Protein AF-A0A7K3ZS41-F1 (afdb_monomer_lite)

Sequence (69 aa):
MTEATTIRVSKKTAETLENIREKLKAESLDETIQLLVKQQRKTILESAYGVARGKIKPYTEEDRGEDRN

Structure (mmCIF, N/CA/C/O backbone):
data_AF-A0A7K3ZS41-F1
#
_entry.id   AF-A0A7K3ZS41-F1
#
loop_
_atom_site.group_PDB
_atom_site.id
_atom_site.type_symbol
_atom_site.label_atom_id
_atom_site.label_alt_id
_atom_site.label_comp_id
_atom_site.label_asym_id
_atom_site.label_entity_id
_atom_site.label_seq_id
_atom_site.pdbx_PDB_ins_code
_atom_site.Cartn_x
_atom_site.Cartn_y
_atom_site.Cartn_z
_atom_site.occupancy
_atom_site.B_iso_or_equiv
_atom_site.auth_seq_id
_atom_site.auth_comp_id
_atom_site.auth_asym_id
_atom_site.auth_atom_id
_atom_site.pdbx_PDB_model_num
ATOM 1 N N . MET A 1 1 ? 14.505 12.305 16.902 1.00 47.22 1 MET A N 1
ATOM 2 C CA . MET A 1 1 ? 13.070 11.972 16.812 1.00 47.22 1 MET A CA 1
ATOM 3 C C . MET A 1 1 ? 12.671 12.145 15.364 1.00 47.22 1 MET A C 1
ATOM 5 O O . MET A 1 1 ? 12.967 13.193 14.810 1.00 47.22 1 MET A O 1
ATOM 9 N N . THR A 1 2 ? 12.111 11.118 14.734 1.00 65.62 2 THR A N 1
ATOM 10 C CA . THR A 1 2 ? 11.464 11.253 13.424 1.00 65.62 2 THR A CA 1
ATOM 11 C C . THR A 1 2 ? 10.279 12.204 13.577 1.00 65.62 2 THR A C 1
ATOM 13 O O . THR A 1 2 ? 9.469 12.037 14.488 1.00 65.62 2 THR A O 1
ATOM 16 N N . GLU A 1 3 ? 10.227 13.253 12.760 1.00 87.19 3 GLU A N 1
ATOM 17 C CA . GLU A 1 3 ? 9.136 14.229 12.790 1.00 87.19 3 GLU A CA 1
ATOM 18 C C . GLU A 1 3 ? 7.809 13.540 12.445 1.00 87.19 3 GLU A C 1
ATOM 20 O O . GLU A 1 3 ? 7.734 12.758 11.498 1.00 87.19 3 GLU A O 1
ATOM 25 N N . ALA A 1 4 ? 6.760 13.816 13.220 1.00 88.56 4 ALA A N 1
ATOM 26 C CA . ALA A 1 4 ? 5.431 13.260 12.999 1.00 88.56 4 ALA A CA 1
ATOM 27 C C . ALA A 1 4 ? 4.512 14.319 12.381 1.00 88.56 4 ALA A C 1
ATOM 29 O O . ALA A 1 4 ? 4.453 15.454 12.852 1.00 88.56 4 ALA A O 1
ATOM 30 N N . THR A 1 5 ? 3.762 13.937 11.346 1.00 94.25 5 THR A N 1
ATOM 31 C CA . THR A 1 5 ? 2.758 14.791 10.693 1.00 94.25 5 THR A CA 1
ATOM 32 C C . THR A 1 5 ? 1.387 14.126 10.773 1.00 94.25 5 THR A C 1
ATOM 34 O O . THR A 1 5 ? 1.270 12.913 10.631 1.00 94.25 5 THR A O 1
ATOM 37 N N . THR A 1 6 ? 0.332 14.915 10.988 1.00 95.25 6 THR A N 1
ATOM 38 C CA . THR A 1 6 ? -1.052 14.415 10.984 1.00 95.25 6 THR A CA 1
ATOM 39 C C . THR A 1 6 ? -1.716 14.702 9.643 1.00 95.25 6 THR A C 1
ATOM 41 O O . THR A 1 6 ? -1.726 15.842 9.184 1.00 95.25 6 THR A O 1
ATOM 44 N N . ILE A 1 7 ? -2.325 13.682 9.038 1.00 95.19 7 ILE A N 1
ATOM 45 C CA . ILE A 1 7 ? -3.072 13.801 7.782 1.00 95.19 7 ILE A CA 1
ATOM 46 C C . ILE A 1 7 ? -4.544 13.500 8.067 1.00 95.19 7 ILE A C 1
ATOM 48 O O . ILE A 1 7 ? -4.874 12.464 8.642 1.00 95.19 7 ILE A O 1
ATOM 52 N N . ARG A 1 8 ? -5.451 14.393 7.653 1.00 97.19 8 ARG A N 1
ATOM 53 C CA . ARG A 1 8 ? -6.895 14.118 7.700 1.00 97.19 8 ARG A CA 1
ATOM 54 C C . ARG A 1 8 ? -7.323 13.355 6.457 1.00 97.19 8 ARG A C 1
ATOM 56 O O . ARG A 1 8 ? -7.059 13.775 5.336 1.00 97.19 8 ARG A O 1
ATOM 63 N N . VAL A 1 9 ? -8.056 12.273 6.679 1.00 97.19 9 VAL A N 1
ATOM 64 C CA . VAL A 1 9 ? -8.678 11.453 5.637 1.00 97.19 9 VAL A CA 1
ATOM 65 C C . VAL A 1 9 ? -10.139 11.186 5.994 1.00 97.19 9 VAL A C 1
ATOM 67 O O . VAL A 1 9 ? -10.590 11.498 7.098 1.00 97.19 9 VAL A O 1
ATOM 70 N N . SER A 1 10 ? -10.901 10.614 5.062 1.00 98.69 10 SER A N 1
ATOM 71 C CA . SER A 1 10 ? -12.260 10.161 5.367 1.00 98.69 10 SER A CA 1
ATOM 72 C C . SER A 1 10 ? -12.237 8.984 6.352 1.00 98.69 10 SER A C 1
ATOM 74 O O . SER A 1 10 ? -11.292 8.192 6.355 1.00 98.69 10 SER A O 1
ATOM 76 N N . LYS A 1 11 ? -13.308 8.811 7.137 1.00 98.38 11 LYS A N 1
ATOM 77 C CA . LYS A 1 11 ? -13.446 7.666 8.055 1.00 98.38 11 LYS A CA 1
ATOM 78 C C . LYS A 1 11 ? -13.308 6.325 7.321 1.00 98.38 11 LYS A C 1
ATOM 80 O O . LYS A 1 11 ? -12.552 5.462 7.750 1.00 98.38 11 LYS A O 1
ATOM 85 N N . LYS A 1 12 ? -13.949 6.208 6.155 1.00 98.62 12 LYS A N 1
ATOM 86 C CA . LYS A 1 12 ? -13.870 5.023 5.290 1.00 98.62 12 LYS A CA 1
ATOM 87 C C . LYS A 1 12 ? -12.434 4.716 4.854 1.00 98.62 12 LYS A C 1
ATOM 89 O O . LYS A 1 12 ? -12.034 3.556 4.797 1.00 98.62 12 LYS A O 1
ATOM 94 N N . THR A 1 13 ? -11.648 5.745 4.538 1.00 98.31 13 THR A N 1
ATOM 95 C CA . THR A 1 13 ? -10.233 5.580 4.173 1.00 98.31 13 THR A CA 1
ATOM 96 C C . THR A 1 13 ? -9.419 5.066 5.356 1.00 98.31 13 THR A C 1
ATOM 98 O O . THR A 1 13 ? -8.631 4.146 5.172 1.00 98.31 13 THR A O 1
ATOM 101 N N . ALA A 1 14 ? -9.635 5.606 6.559 1.00 98.12 14 ALA A N 1
ATOM 102 C CA . ALA A 1 14 ? -8.954 5.137 7.765 1.00 98.12 14 ALA A CA 1
ATOM 103 C C . ALA A 1 14 ? -9.277 3.661 8.068 1.00 98.12 14 ALA A C 1
ATOM 105 O O . ALA A 1 14 ? -8.366 2.865 8.262 1.00 98.12 14 ALA A O 1
ATOM 106 N N . GLU A 1 15 ? -10.552 3.268 7.991 1.00 98.44 15 GLU A N 1
ATOM 107 C CA . GLU A 1 15 ? -10.980 1.865 8.136 1.00 98.44 15 GLU A CA 1
ATOM 108 C C . GLU A 1 15 ? -10.343 0.961 7.071 1.00 98.44 15 GLU A C 1
ATOM 110 O O . GLU A 1 15 ? -9.933 -0.165 7.346 1.00 98.44 15 GLU A O 1
ATOM 115 N N . THR A 1 16 ? -10.230 1.450 5.836 1.00 98.38 16 THR A N 1
ATOM 116 C CA . THR A 1 16 ? -9.570 0.703 4.757 1.00 98.38 16 THR A CA 1
ATOM 117 C C . THR A 1 16 ? -8.082 0.509 5.051 1.00 98.38 16 THR A C 1
ATOM 119 O O . THR A 1 16 ? -7.564 -0.584 4.836 1.00 98.38 16 THR A O 1
ATOM 122 N N . LEU A 1 17 ? -7.398 1.538 5.561 1.00 98.12 17 LEU A N 1
ATOM 123 C CA . LEU A 1 17 ? -5.983 1.450 5.919 1.00 98.12 17 LEU A CA 1
ATOM 124 C C . LEU A 1 17 ? -5.741 0.463 7.067 1.00 98.12 17 LEU A C 1
ATOM 126 O O . LEU A 1 17 ? -4.794 -0.310 6.976 1.00 98.12 17 LEU A O 1
ATOM 130 N N . GLU A 1 18 ? -6.610 0.416 8.079 1.00 98.25 18 GLU A N 1
ATOM 131 C CA . GLU A 1 18 ? -6.514 -0.585 9.154 1.00 98.25 18 GLU A CA 1
ATOM 132 C C . GLU A 1 18 ? -6.685 -2.014 8.626 1.00 98.25 18 GLU A C 1
ATOM 134 O O . GLU A 1 18 ? -5.859 -2.885 8.888 1.00 98.25 18 GLU A O 1
ATOM 139 N N . ASN A 1 19 ? -7.686 -2.248 7.773 1.00 98.38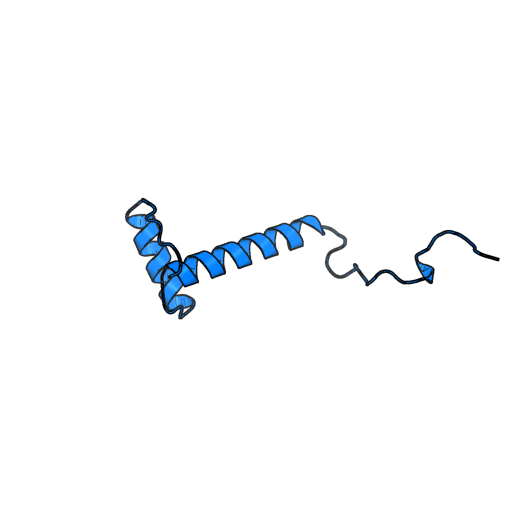 19 ASN A N 1
ATOM 140 C CA . ASN A 1 19 ? -7.869 -3.557 7.137 1.00 98.38 19 ASN A CA 1
ATOM 141 C C . ASN A 1 19 ? -6.648 -3.979 6.298 1.00 98.38 19 ASN A C 1
ATOM 143 O O . ASN A 1 19 ? -6.321 -5.163 6.203 1.00 98.38 19 ASN A O 1
ATOM 147 N N . ILE A 1 20 ? -5.986 -3.026 5.634 1.00 98.12 20 ILE A N 1
ATOM 148 C CA . ILE A 1 20 ? -4.768 -3.298 4.862 1.00 98.12 20 ILE A CA 1
ATOM 149 C C . ILE A 1 20 ? -3.595 -3.584 5.801 1.00 98.12 20 ILE A C 1
ATOM 151 O O . ILE A 1 20 ? -2.863 -4.540 5.552 1.00 98.12 20 ILE A O 1
ATOM 155 N N . ARG A 1 21 ? -3.435 -2.809 6.879 1.00 98.31 21 ARG A N 1
ATOM 156 C CA . ARG A 1 21 ? -2.409 -3.027 7.905 1.00 98.31 21 ARG A CA 1
ATOM 157 C C . ARG A 1 21 ? -2.465 -4.459 8.432 1.00 98.31 21 ARG A C 1
ATOM 159 O O . ARG A 1 21 ? -1.441 -5.135 8.439 1.00 98.31 21 ARG A O 1
ATOM 166 N N . GLU A 1 22 ? -3.653 -4.944 8.794 1.00 98.19 22 GLU A N 1
ATOM 167 C CA . GLU A 1 22 ? -3.853 -6.320 9.271 1.00 98.19 22 GLU A CA 1
ATOM 168 C C . GLU A 1 22 ? -3.453 -7.364 8.220 1.00 98.19 22 GLU A C 1
ATOM 170 O O . GLU A 1 22 ? -2.725 -8.31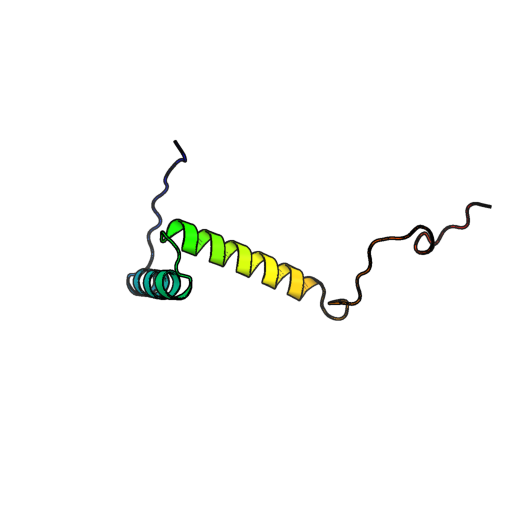1 8.522 1.00 98.19 22 GLU A O 1
ATOM 175 N N . LYS A 1 23 ? -3.868 -7.171 6.961 1.00 97.44 23 LYS A N 1
ATOM 17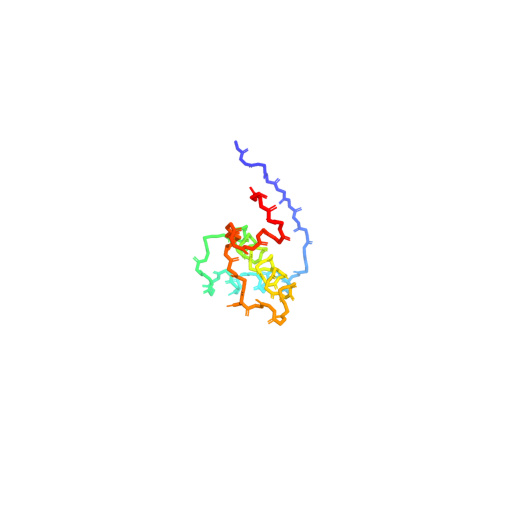6 C CA . LYS A 1 23 ? -3.524 -8.078 5.851 1.00 97.44 23 LYS A CA 1
ATOM 177 C C . LYS A 1 23 ? -2.028 -8.113 5.557 1.00 97.44 23 LYS A C 1
ATOM 179 O O . LYS A 1 23 ? -1.498 -9.173 5.232 1.00 97.44 23 LYS A O 1
ATOM 184 N N . LEU A 1 24 ? -1.362 -6.965 5.653 1.00 95.75 24 LEU A N 1
ATOM 185 C CA . LEU A 1 24 ? 0.081 -6.838 5.463 1.00 95.75 24 LEU A CA 1
ATOM 186 C C . LEU A 1 24 ? 0.878 -7.224 6.715 1.00 95.75 24 LEU A C 1
ATOM 188 O O . LEU A 1 24 ? 2.093 -7.363 6.619 1.00 95.75 24 LEU A O 1
ATOM 192 N N . LYS A 1 25 ? 0.207 -7.420 7.860 1.00 96.50 25 LYS A N 1
ATOM 193 C CA . LYS A 1 25 ? 0.820 -7.606 9.183 1.00 96.50 25 LYS A CA 1
ATOM 194 C C . LYS A 1 25 ? 1.807 -6.487 9.535 1.00 96.50 25 LYS A C 1
ATOM 196 O O . LYS A 1 25 ? 2.832 -6.745 10.156 1.00 96.50 25 LYS A O 1
ATOM 201 N N . ALA A 1 26 ? 1.496 -5.264 9.116 1.00 97.06 26 ALA A N 1
ATOM 202 C CA . ALA A 1 26 ? 2.304 -4.094 9.425 1.00 97.06 26 ALA A CA 1
ATOM 203 C C . ALA A 1 26 ? 2.094 -3.662 10.885 1.00 97.06 26 ALA A C 1
ATOM 205 O O . ALA A 1 26 ? 0.991 -3.744 11.439 1.00 97.06 26 ALA A O 1
ATOM 206 N N . GLU A 1 27 ? 3.155 -3.166 11.505 1.00 96.06 27 GLU A N 1
ATOM 207 C CA . GLU A 1 27 ? 3.186 -2.747 12.902 1.00 96.06 27 GLU A CA 1
ATOM 208 C C . GLU A 1 27 ? 2.364 -1.470 13.116 1.00 96.06 27 GLU A C 1
ATOM 210 O O . GLU A 1 27 ? 1.739 -1.295 14.163 1.00 96.06 27 GLU A O 1
ATOM 215 N N . SER A 1 28 ? 2.289 -0.599 12.101 1.00 97.06 28 SER A N 1
ATOM 216 C CA . SER A 1 28 ? 1.580 0.683 12.178 1.00 97.06 28 SER A CA 1
ATOM 217 C C . SER A 1 28 ? 0.919 1.115 10.864 1.00 97.06 28 SER A C 1
ATOM 219 O O . SER A 1 28 ? 1.194 0.591 9.779 1.00 97.06 28 SER A O 1
ATOM 221 N N . LEU A 1 29 ? 0.037 2.118 10.953 1.00 96.62 29 LEU A N 1
ATOM 222 C CA . LEU A 1 29 ? -0.535 2.775 9.774 1.00 96.62 29 LEU A CA 1
ATOM 223 C C . LEU A 1 29 ? 0.521 3.542 8.971 1.00 96.62 29 LEU A C 1
ATOM 225 O O . LEU A 1 29 ? 0.416 3.585 7.749 1.00 96.62 29 LEU A O 1
ATOM 229 N N . ASP A 1 30 ? 1.543 4.102 9.624 1.00 96.12 30 ASP A N 1
ATOM 230 C CA . ASP A 1 30 ? 2.640 4.779 8.925 1.00 96.12 30 ASP A CA 1
ATOM 231 C C . ASP A 1 30 ? 3.438 3.786 8.071 1.00 96.12 30 ASP A C 1
ATOM 233 O O . ASP A 1 30 ? 3.611 3.992 6.870 1.00 96.12 30 ASP A O 1
ATOM 237 N N . GLU A 1 31 ? 3.799 2.634 8.642 1.00 96.88 31 GLU A N 1
ATOM 238 C CA . GLU A 1 31 ? 4.448 1.555 7.895 1.00 96.88 31 GLU A CA 1
ATOM 239 C C . GLU A 1 31 ? 3.568 1.067 6.735 1.00 96.88 31 GLU A C 1
ATOM 241 O O . GLU A 1 31 ? 4.040 0.893 5.610 1.00 96.88 31 GLU A O 1
ATOM 246 N N . THR A 1 32 ? 2.264 0.919 6.976 1.00 97.88 32 THR A N 1
ATOM 247 C CA . THR A 1 32 ? 1.295 0.548 5.936 1.00 97.88 32 THR A CA 1
ATOM 248 C C . THR A 1 32 ? 1.301 1.556 4.784 1.00 97.88 32 THR A C 1
ATOM 250 O O . THR A 1 32 ? 1.350 1.164 3.617 1.00 97.88 32 THR A O 1
ATOM 253 N N . ILE A 1 33 ? 1.304 2.857 5.088 1.00 97.06 33 ILE A N 1
ATOM 254 C CA . ILE A 1 33 ? 1.382 3.926 4.085 1.00 97.06 33 ILE A CA 1
ATOM 255 C C . ILE A 1 33 ? 2.705 3.839 3.312 1.00 97.06 33 ILE A C 1
ATOM 257 O O . ILE A 1 33 ? 2.688 3.896 2.082 1.00 97.06 33 ILE A O 1
ATOM 261 N N . GLN A 1 34 ? 3.840 3.638 3.987 1.00 96.69 34 GLN A N 1
ATOM 262 C CA . GLN 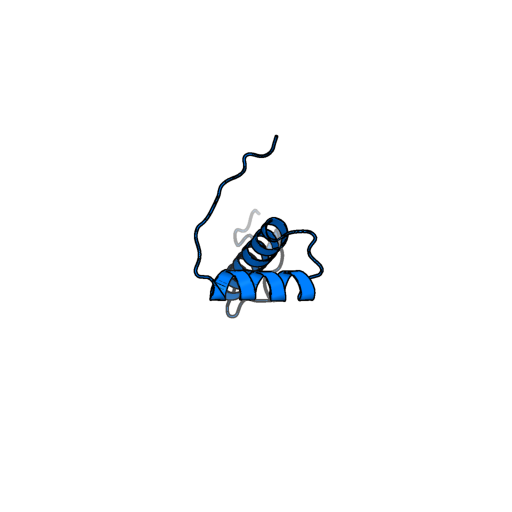A 1 34 ? 5.147 3.492 3.334 1.00 96.69 34 GLN A CA 1
ATOM 263 C C . GLN A 1 34 ? 5.189 2.290 2.380 1.00 96.69 34 GLN A C 1
ATOM 265 O O . GLN A 1 34 ? 5.679 2.405 1.251 1.00 96.69 34 GLN A O 1
ATOM 270 N N . LEU A 1 35 ? 4.634 1.146 2.791 1.00 97.19 35 LEU A N 1
ATOM 271 C CA . LEU A 1 35 ? 4.536 -0.052 1.955 1.00 97.19 35 LEU A CA 1
ATOM 272 C C . LEU A 1 35 ? 3.681 0.201 0.708 1.00 97.19 35 LEU A C 1
ATOM 274 O O . LEU A 1 35 ? 4.107 -0.132 -0.401 1.00 97.19 35 LEU A O 1
ATOM 278 N N . LEU A 1 36 ? 2.526 0.852 0.865 1.00 97.06 36 LEU A N 1
ATOM 279 C CA . LEU A 1 36 ? 1.652 1.218 -0.252 1.00 97.06 36 LEU A CA 1
ATOM 280 C C . LEU A 1 36 ? 2.331 2.202 -1.214 1.00 97.06 36 LEU A C 1
ATOM 282 O O . LEU A 1 36 ? 2.269 2.017 -2.430 1.00 97.06 36 LEU A O 1
ATOM 286 N N . VAL A 1 37 ? 3.040 3.210 -0.697 1.00 96.81 37 VAL A N 1
ATOM 287 C CA . VAL A 1 37 ? 3.818 4.157 -1.515 1.00 96.81 37 VAL A CA 1
ATOM 288 C C . VAL A 1 37 ? 4.905 3.425 -2.302 1.00 96.81 37 VAL A C 1
ATOM 290 O O . VAL A 1 37 ? 5.067 3.654 -3.504 1.00 96.81 37 VAL A O 1
ATOM 293 N N . LYS A 1 38 ? 5.640 2.513 -1.657 1.00 96.25 38 LYS A N 1
ATOM 294 C CA . LYS A 1 38 ? 6.678 1.706 -2.310 1.00 96.25 38 LYS A CA 1
ATOM 295 C C . LYS A 1 38 ? 6.090 0.814 -3.402 1.00 96.25 38 LYS A C 1
ATOM 297 O O . LYS A 1 38 ? 6.655 0.736 -4.494 1.00 96.25 38 LYS A O 1
ATOM 302 N N . GLN A 1 39 ? 4.948 0.183 -3.135 1.00 95.06 39 GLN A N 1
ATOM 303 C CA . GLN A 1 39 ? 4.235 -0.631 -4.113 1.00 95.06 39 GLN A CA 1
ATOM 304 C C . GLN A 1 39 ? 3.787 0.210 -5.311 1.00 95.06 39 GLN A C 1
ATOM 306 O O . GLN A 1 39 ? 4.050 -0.178 -6.446 1.00 95.06 39 GLN A O 1
ATOM 311 N N . GLN A 1 40 ? 3.204 1.389 -5.082 1.00 94.56 40 GLN A N 1
ATOM 312 C CA . GLN A 1 40 ? 2.785 2.279 -6.164 1.00 94.56 40 GLN A CA 1
ATOM 313 C C . GLN A 1 40 ? 3.969 2.736 -7.025 1.00 94.56 40 GLN A C 1
ATOM 315 O O . GLN A 1 40 ? 3.877 2.723 -8.251 1.00 94.56 40 GLN A O 1
ATOM 320 N N . ARG A 1 41 ? 5.109 3.084 -6.409 1.00 92.25 41 ARG A N 1
ATOM 321 C CA . ARG A 1 41 ? 6.343 3.427 -7.141 1.00 92.25 41 ARG A CA 1
ATOM 322 C C . ARG A 1 41 ? 6.809 2.278 -8.030 1.00 92.25 41 ARG A C 1
ATOM 324 O O . ARG A 1 41 ? 7.146 2.505 -9.189 1.00 92.25 41 ARG A O 1
ATOM 331 N N . LYS A 1 42 ? 6.793 1.048 -7.509 1.00 89.94 42 LYS A N 1
ATOM 332 C CA . LYS A 1 42 ? 7.138 -0.149 -8.283 1.00 89.94 42 LYS A CA 1
ATOM 333 C C . LYS A 1 42 ? 6.186 -0.338 -9.465 1.00 89.94 42 LYS A C 1
ATOM 335 O O . LYS A 1 42 ? 6.662 -0.517 -10.579 1.00 89.94 42 LYS A O 1
ATOM 340 N N . THR A 1 43 ? 4.876 -0.228 -9.250 1.00 89.81 43 THR A N 1
ATOM 341 C CA . THR A 1 43 ? 3.871 -0.343 -10.319 1.00 89.81 43 THR A CA 1
ATOM 342 C C . THR A 1 43 ? 4.080 0.701 -11.418 1.00 89.81 43 THR A C 1
ATOM 344 O O . THR A 1 43 ? 4.005 0.367 -12.598 1.00 89.81 43 THR A O 1
ATOM 347 N N . ILE A 1 44 ? 4.394 1.951 -11.056 1.00 88.75 44 ILE A N 1
ATOM 348 C CA . ILE A 1 44 ? 4.688 3.016 -12.028 1.00 88.75 44 ILE A CA 1
ATOM 349 C C . ILE A 1 44 ? 5.918 2.655 -12.868 1.00 88.75 44 ILE A C 1
ATOM 351 O O . ILE A 1 44 ? 5.842 2.698 -14.095 1.00 88.75 44 ILE A O 1
ATOM 355 N N . LEU A 1 45 ? 7.023 2.245 -12.238 1.00 84.38 45 LEU A N 1
ATOM 356 C CA . LEU A 1 45 ? 8.230 1.824 -12.961 1.00 84.38 45 LEU A CA 1
ATOM 357 C C . LEU A 1 45 ? 7.938 0.648 -13.897 1.00 84.38 45 LEU A C 1
ATOM 359 O O . LEU A 1 45 ? 8.288 0.678 -15.071 1.00 84.38 45 LEU A O 1
ATOM 363 N N . GLU A 1 46 ? 7.232 -0.363 -13.399 1.00 82.81 46 GLU A N 1
ATOM 364 C CA . GLU A 1 46 ? 6.827 -1.522 -14.189 1.00 82.81 46 GLU A CA 1
ATOM 365 C C . GLU A 1 46 ? 5.946 -1.152 -15.388 1.00 82.81 46 GLU A C 1
ATOM 367 O O . GLU A 1 46 ? 6.078 -1.765 -16.447 1.00 82.81 46 GLU A O 1
ATOM 372 N N . SER A 1 47 ? 5.075 -0.150 -15.238 1.00 82.00 47 SER A N 1
ATOM 373 C CA . SER A 1 47 ? 4.247 0.364 -16.332 1.00 82.00 47 SER A CA 1
ATOM 374 C C . SER A 1 47 ? 5.061 1.142 -17.370 1.00 82.00 47 SER A C 1
ATOM 376 O O . SER A 1 47 ? 4.792 1.022 -18.564 1.00 82.00 47 SER A O 1
ATOM 378 N N . ALA A 1 48 ? 6.100 1.868 -16.943 1.00 81.81 48 ALA A N 1
ATOM 379 C CA . ALA A 1 48 ? 6.960 2.647 -17.831 1.00 81.81 48 ALA A CA 1
ATOM 380 C C . ALA A 1 48 ? 7.785 1.761 -18.777 1.00 81.81 48 ALA A C 1
ATOM 382 O O . ALA A 1 48 ? 8.076 2.157 -19.902 1.00 81.81 48 ALA A O 1
ATOM 383 N N . TYR A 1 49 ? 8.129 0.541 -18.356 1.00 73.38 49 TYR A N 1
ATOM 384 C CA . TYR A 1 49 ? 8.892 -0.387 -19.190 1.00 73.38 49 TYR A CA 1
ATOM 385 C C . TYR A 1 49 ? 8.080 -1.020 -20.332 1.00 73.38 49 TYR A C 1
ATOM 387 O O . TYR A 1 49 ? 8.686 -1.555 -21.260 1.00 73.38 49 TYR A O 1
ATOM 395 N N . GLY A 1 50 ? 6.742 -0.955 -20.314 1.00 74.50 50 GLY A N 1
ATOM 396 C CA . GLY A 1 50 ? 5.885 -1.396 -21.424 1.00 74.50 50 GLY A CA 1
ATOM 397 C C . GLY A 1 50 ? 6.282 -2.757 -22.031 1.00 74.50 50 GLY A C 1
ATOM 398 O O . GLY A 1 50 ? 6.420 -3.753 -21.322 1.00 74.50 50 GLY A O 1
ATOM 399 N N . VAL A 1 51 ? 6.512 -2.790 -23.352 1.00 67.19 51 VAL A N 1
ATOM 400 C CA . VAL A 1 51 ? 6.930 -3.983 -24.133 1.00 67.19 51 VAL A CA 1
ATOM 401 C C . VAL A 1 51 ? 8.358 -4.458 -23.803 1.00 67.19 51 VAL A C 1
ATOM 403 O O . VAL A 1 51 ? 8.720 -5.601 -24.094 1.00 67.19 51 VAL A O 1
ATOM 406 N N . ALA A 1 52 ? 9.176 -3.603 -23.182 1.00 66.81 52 ALA A N 1
ATOM 407 C CA . ALA A 1 52 ? 10.540 -3.914 -22.761 1.00 66.81 52 ALA A CA 1
ATOM 408 C C . ALA A 1 52 ? 10.607 -4.567 -21.367 1.00 66.81 52 ALA A C 1
ATOM 410 O O . ALA A 1 52 ? 11.685 -4.972 -20.924 1.00 66.81 52 ALA A O 1
ATOM 411 N N . ARG A 1 53 ? 9.473 -4.721 -20.667 1.00 67.19 53 ARG A N 1
ATOM 412 C CA . ARG A 1 53 ? 9.411 -5.401 -19.366 1.00 67.19 53 ARG A CA 1
ATOM 413 C C . ARG A 1 53 ? 9.969 -6.829 -19.483 1.00 67.19 53 ARG A C 1
ATOM 415 O O . ARG A 1 53 ? 9.455 -7.642 -20.243 1.00 67.19 53 ARG A O 1
ATOM 422 N N . GLY A 1 54 ? 11.044 -7.117 -18.746 1.00 70.44 54 GLY A N 1
ATOM 423 C CA . GLY A 1 54 ? 11.744 -8.412 -18.778 1.00 70.44 54 GLY A CA 1
ATOM 424 C C . GLY A 1 54 ? 12.760 -8.595 -19.916 1.00 70.44 54 GLY A C 1
ATOM 425 O O . GLY A 1 54 ? 13.417 -9.628 -19.962 1.00 70.44 54 GLY A O 1
ATOM 426 N N . LYS A 1 55 ? 12.920 -7.608 -20.809 1.00 72.19 55 LYS A N 1
ATOM 427 C CA . LYS A 1 55 ? 13.918 -7.609 -21.901 1.00 72.19 55 LYS A CA 1
ATOM 428 C C . LYS A 1 55 ? 15.088 -6.654 -21.657 1.00 72.19 55 LYS A C 1
ATOM 430 O O . LYS A 1 55 ? 16.033 -6.624 -22.438 1.00 72.19 55 LYS A O 1
ATOM 435 N N . ILE A 1 56 ? 15.013 -5.857 -20.594 1.00 71.38 56 ILE A N 1
ATOM 436 C CA . ILE A 1 56 ? 16.058 -4.906 -20.220 1.00 71.38 56 ILE A CA 1
ATOM 437 C C . ILE A 1 56 ? 17.176 -5.680 -19.529 1.00 71.38 56 ILE A C 1
ATOM 439 O O . ILE A 1 56 ? 16.996 -6.201 -18.429 1.00 71.38 56 ILE A O 1
ATOM 443 N N . LYS A 1 57 ? 18.318 -5.752 -20.206 1.00 77.25 57 LYS A N 1
ATOM 444 C CA . LYS A 1 57 ? 19.584 -6.255 -19.674 1.00 77.25 57 LYS A CA 1
ATOM 445 C C . LYS A 1 57 ? 20.457 -5.073 -19.223 1.00 77.25 57 LYS A C 1
ATOM 447 O O . LYS A 1 57 ? 20.266 -3.966 -19.734 1.00 77.25 57 LYS A O 1
ATOM 452 N N . PRO A 1 58 ? 21.387 -5.273 -18.272 1.00 81.25 58 PRO A N 1
ATOM 453 C CA . PRO A 1 58 ? 22.426 -4.288 -17.987 1.00 81.25 58 PRO A CA 1
ATOM 454 C C . PRO A 1 58 ? 23.151 -3.882 -19.273 1.00 81.25 58 PRO A C 1
ATOM 456 O O . PRO A 1 58 ? 23.329 -4.716 -20.159 1.00 81.25 58 PRO A O 1
ATOM 459 N N . TYR A 1 59 ? 23.556 -2.615 -19.359 1.00 83.25 59 TYR A N 1
ATOM 460 C CA . TYR A 1 59 ? 24.358 -2.123 -20.474 1.00 83.25 59 TYR A CA 1
ATOM 461 C C . TYR A 1 59 ? 25.701 -2.855 -20.514 1.00 83.25 59 TYR A C 1
ATOM 463 O O . TYR A 1 59 ? 26.380 -2.961 -19.489 1.00 83.25 5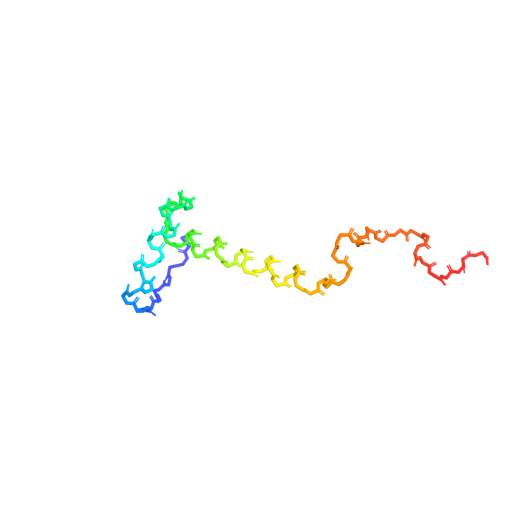9 TYR A O 1
ATOM 471 N N . THR A 1 60 ? 26.063 -3.353 -21.689 1.00 85.56 60 THR A N 1
ATOM 472 C CA . THR A 1 60 ? 27.321 -4.050 -21.961 1.00 85.56 60 THR A CA 1
ATOM 473 C C . THR A 1 60 ? 28.155 -3.262 -22.971 1.00 85.56 60 THR A C 1
ATOM 475 O O . THR A 1 60 ? 27.633 -2.389 -23.664 1.00 85.56 60 THR A O 1
ATOM 478 N N . GLU A 1 61 ? 29.462 -3.524 -23.040 1.00 83.00 61 GLU A N 1
ATOM 479 C CA . GLU A 1 61 ? 30.355 -2.833 -23.984 1.00 83.00 61 GLU A CA 1
ATOM 480 C C . GLU A 1 61 ? 29.934 -3.083 -25.441 1.00 83.00 61 GLU A C 1
ATOM 482 O O . GLU A 1 61 ? 30.073 -2.204 -26.281 1.00 83.00 61 GLU A O 1
ATOM 487 N N . GLU A 1 62 ? 29.308 -4.225 -25.724 1.00 81.25 62 GLU A N 1
ATOM 488 C CA . GLU A 1 62 ? 28.749 -4.573 -27.031 1.00 81.25 62 GLU A CA 1
ATOM 489 C C . GLU A 1 62 ? 27.509 -3.739 -27.410 1.00 81.25 62 GLU A C 1
ATOM 491 O O . GLU A 1 62 ? 27.145 -3.669 -28.581 1.00 81.25 62 GLU A O 1
ATOM 496 N N . ASP A 1 63 ? 26.852 -3.089 -26.442 1.00 82.81 63 ASP A N 1
ATOM 497 C CA . ASP A 1 63 ? 25.727 -2.176 -26.693 1.00 82.81 63 ASP A CA 1
ATOM 498 C C . ASP A 1 63 ? 26.210 -0.749 -27.051 1.00 82.81 63 ASP A C 1
ATOM 500 O O . ASP A 1 63 ? 25.411 0.146 -27.348 1.00 82.81 63 ASP A O 1
ATOM 504 N N . ARG A 1 64 ? 27.527 -0.507 -27.008 1.00 80.38 64 ARG A N 1
ATOM 505 C CA . ARG A 1 64 ? 28.193 0.739 -27.399 1.00 80.38 64 ARG A CA 1
ATOM 506 C C . ARG A 1 64 ? 28.295 0.739 -28.924 1.00 80.38 64 ARG A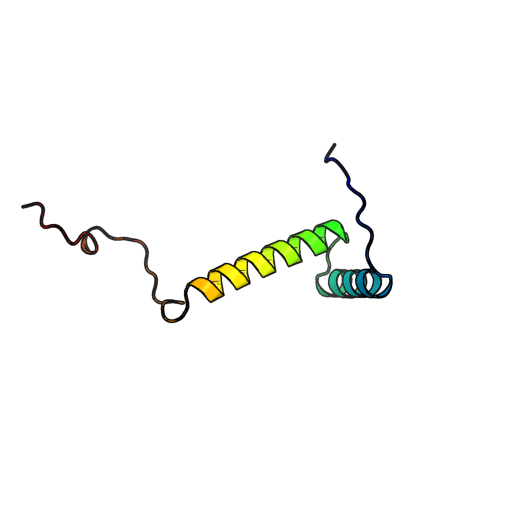 C 1
ATOM 508 O O . ARG A 1 64 ? 29.238 0.210 -29.485 1.00 80.38 64 ARG A O 1
ATOM 515 N N . GLY A 1 65 ? 27.292 1.288 -29.612 1.00 78.25 65 GLY A N 1
ATOM 516 C CA . GLY A 1 65 ? 27.203 1.340 -31.085 1.00 78.25 65 GLY A CA 1
ATOM 517 C C . GLY A 1 65 ? 28.287 2.165 -31.804 1.00 78.25 65 GLY A C 1
ATOM 518 O O . GLY A 1 65 ? 28.046 2.646 -32.907 1.00 78.25 65 GLY A O 1
ATOM 519 N N . GLU A 1 66 ? 29.447 2.357 -31.179 1.00 78.62 66 GLU A N 1
ATOM 520 C CA . GLU A 1 66 ? 30.621 3.044 -31.707 1.00 78.62 66 GLU A CA 1
ATOM 521 C C . GLU A 1 66 ? 31.789 2.052 -31.758 1.00 78.62 66 GLU A C 1
ATOM 523 O O . GLU A 1 66 ? 32.150 1.463 -30.737 1.00 78.62 66 GLU A O 1
ATOM 528 N N . ASP A 1 67 ? 32.393 1.889 -32.936 1.00 71.06 67 ASP A N 1
ATOM 529 C CA . ASP A 1 67 ? 33.633 1.126 -33.092 1.00 71.06 67 ASP A CA 1
ATOM 530 C C . ASP A 1 67 ? 34.813 1.976 -32.592 1.00 71.06 67 ASP A C 1
ATOM 532 O O . ASP A 1 67 ? 34.933 3.153 -32.938 1.00 71.06 67 ASP A O 1
ATOM 536 N N . ARG A 1 68 ? 35.657 1.397 -31.732 1.00 66.62 68 ARG A N 1
ATOM 537 C CA . ARG A 1 68 ? 36.822 2.064 -31.119 1.00 66.62 68 ARG A CA 1
ATOM 538 C C . ARG A 1 68 ? 38.154 1.471 -31.592 1.00 66.62 68 ARG A C 1
ATOM 540 O O . ARG A 1 68 ? 39.128 1.516 -30.840 1.00 66.62 68 ARG A O 1
ATOM 547 N N . ASN A 1 69 ? 38.185 0.913 -32.801 1.00 65.75 69 ASN A N 1
ATOM 548 C CA . ASN A 1 69 ? 39.411 0.465 -33.469 1.00 65.75 69 ASN A CA 1
ATOM 549 C C . ASN A 1 69 ? 39.955 1.507 -34.447 1.00 65.75 69 ASN A C 1
ATOM 551 O O . ASN A 1 69 ? 39.145 2.118 -35.180 1.00 65.75 69 ASN A O 1
#

pLDDT: mean 87.74, std 11.82, range [47.22, 98.69]

Secondary structure (DSSP, 8-state):
----------HHHHHHHHHHHHHHT-SSHHHHHHHHHHHHHHHHHHHHTGGGTTT-PPP-GGG--S---

Radius of gyration: 20.53 Å; chains: 1; bounding box: 53×23×50 Å

Foldseek 3Di:
DPDDDDDDDDPVVVVVLVVQCVVVVPPDSVVSVVVVVVVVVVVVVQVVCPPCRVVDDPDDPVNVPDDPD